Protein 4HQA (pdb70)

CATH classification: 3.30.450.20

B-factor: mean 39.62, std 15.51, range [16.95, 97.29]

InterPro domains:
  IPR000014 PAS domain [PF13426] (37-129)
  IPR000014 PAS domain [PS50112] (41-70)
  IPR000014 PAS domain [TIGR00229] (38-128)
  IPR000014 PAS domain [cd00130] (41-132)
  IPR000595 Cyclic nucleotide-binding domain [PF00027] (762-843)
  IPR000595 Cyclic nucleotide-binding domain [PS50042] (742-842)
  IPR000595 Cyclic nucleotide-binding domain [SM00100] (742-860)
  IPR000595 Cyclic nucleotide-binding domain [cd00038] (742-853)
  IPR000700 PAS-associated, C-terminal [PS50113] (92-144)
  IPR001610 PAC motif [SM00086] (93-135)
  IPR003938 Potassium channel, voltage-dependent, EAG/ELK/ERG-like [PR01463] (402-411)
  IPR003938 Potassium channel, voltage-dependent, EAG/ELK/ERG-like [PR01463] (420-427)
  IPR003938 Potassium channel, voltage-dependent, EAG/ELK/ERG-like [PR01463] (456-466)
  IPR003938 Potassium channel, voltage-dependent, EAG/ELK/ERG-like [PR01463] (467-476)
  IPR003938 Potassium channel, voltage-dependent, EAG/ELK/ERG-like [PR01463] (559-569)
  IPR003938 Potassium channel, voltage-dependent, EAG/ELK/ERG-like [PR01463] (611-628)
  IPR003938 Potassium channel, voltage-dependent, EAG/ELK/ERG-like [PR01463] (637-648)
  IPR003938 Potassium channel, voltage-dependent, EAG/ELK/ERG-like [PR01463] (655-664)
  IPR003938 Potassium channel, voltage-dependent, EAG/ELK/ERG-like [PR01463] (705-712)
  IPR003938 Potassium channel, voltage-dependent, EAG/ELK/ERG-like [PR01463] (822-830)

Secondary structure (DSSP, 8-state):
---EEEEETTSTT-BEEEE-HHHHHHHT--HHHHTTSBTT-GGG--TT--HHHHHHHHHHHHTT--EEEEEEEE-TTS-EEEEEEEEEEEE-SSS-EEEEEEEEEEEEE-

Nearest PDB structures (foldseek):
  4hqa-assembly1_A  TM=1.009E+00  e=2.531E-21  Homo sapiens
  1byw-assembly1_A  TM=1.006E+00  e=2.913E-19  Homo sapiens
  4hp9-a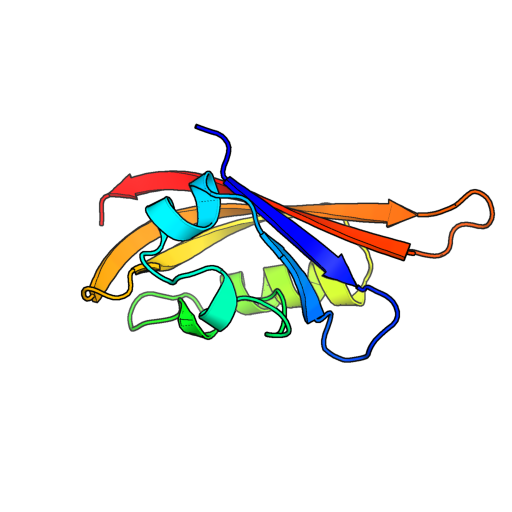ssembly1_A  TM=9.925E-01  e=1.292E-18  Homo sapiens
  6y7q-assembly1_AAA-2  TM=9.935E-01  e=3.220E-16  Homo sapiens
  4hoi-assembly1_A  TM=9.772E-01  e=2.456E-12  Mus musculus

Sequence (110 aa):
SRKFIIANARVENCAVIYCNDGFCELCGYSRAEVMQRPCTCDFLHGPRTQRRAAAQIAQALLGAEERKVEIAFYRKDGSCFLCLVDVVPVKNEDGAVIMFILNFEVVMEK

Radius of gyration: 13.1 Å; Cα contacts (8 Å, |Δi|>4): 243; chains: 1; bounding box: 34×25×34 Å

Foldseek 3Di:
DWWKFKFFLPDDLRFTQGTDPVNCVVQVHDPVVRGGHRPLPCVFDDDQWDPVQSVVVVVCSVVVHFDWGWTWTHHPVGWIFTKIKTWHFDADPVGHTGMIMIIIDTPDTD

Organism: Homo sapiens (NCBI:txid9606)

Structure (mmCIF, N/CA/C/O backbone):
data_4HQA
#
_entry.id   4HQA
#
_cell.length_a   56.750
_cell.length_b   56.750
_cell.length_c   134.850
_cell.angle_alpha   90.000
_cell.angle_beta   90.000
_cell.angle_gamma   120.000
#
_symmetry.space_group_name_H-M   'P 65 2 2'
#
loop_
_entity.id
_entity.type
_entity.pdbx_description
1 polymer 'Potassium voltage-gated channel subfamily H member 2'
2 water water
#
loop_
_atom_site.group_PDB
_atom_site.id
_atom_site.type_symbol
_atom_site.label_atom_id
_atom_site.label_alt_id
_atom_site.label_comp_id
_atom_site.label_asym_id
_atom_site.label_entity_id
_atom_site.label_seq_id
_atom_site.pdbx_PDB_ins_code
_atom_site.Cartn_x
_atom_site.Cartn_y
_atom_site.Cartn_z
_atom_site.occupancy
_atom_site.B_iso_or_equiv
_atom_site.auth_seq_id
_atom_site.auth_comp_id
_atom_site.auth_asym_id
_atom_site.auth_atom_id
_atom_site.pdbx_PDB_model_num
ATOM 1 N N . SER A 1 28 ? 8.895 27.184 20.580 1.00 64.18 26 SER A N 1
ATOM 2 C CA . SER A 1 28 ? 10.104 26.406 20.819 1.00 67.23 26 SER A CA 1
ATOM 3 C C . SER A 1 28 ? 10.333 25.399 19.700 1.00 56.14 26 SER A C 1
ATOM 4 O O . SER A 1 28 ? 9.478 24.552 19.437 1.00 56.34 26 SER A O 1
ATOM 7 N N . ARG A 1 29 ? 11.482 25.483 19.037 1.00 48.97 27 ARG A N 1
ATOM 8 C CA . ARG A 1 29 ? 11.788 24.540 17.967 1.00 44.71 27 ARG A CA 1
ATOM 9 C C . ARG A 1 29 ? 12.012 23.156 18.545 1.00 35.61 27 ARG A C 1
ATOM 10 O O . ARG A 1 29 ? 12.561 23.007 19.635 1.00 32.91 27 ARG A O 1
ATOM 18 N N . LYS A 1 30 ? 11.567 22.145 17.813 1.00 25.66 28 LYS A N 1
ATOM 19 C CA . LYS A 1 30 ? 11.741 20.766 18.226 1.00 21.81 28 LYS A CA 1
ATOM 20 C C . LYS A 1 30 ? 12.315 20.023 17.035 1.00 21.28 28 LYS A C 1
ATOM 21 O O . LYS A 1 30 ? 11.676 19.944 15.988 1.00 23.69 28 LYS A O 1
ATOM 27 N N . PHE A 1 31 ? 13.523 19.492 17.178 1.00 19.90 29 PHE A N 1
ATOM 28 C CA . PHE A 1 31 ? 14.142 18.791 16.065 1.00 16.95 29 PHE A CA 1
ATOM 29 C C . PHE A 1 31 ? 15.171 17.765 16.504 1.00 20.09 29 PHE A C 1
ATOM 30 O O . PHE A 1 31 ? 15.711 17.828 17.608 1.00 24.13 29 PHE A O 1
ATOM 38 N N . ILE A 1 32 ? 15.423 16.809 15.620 1.00 19.37 30 ILE A N 1
ATOM 39 C CA . ILE A 1 32 ? 16.472 15.826 15.831 1.00 18.68 30 ILE A CA 1
ATOM 40 C C . ILE A 1 32 ? 17.326 15.751 14.581 1.00 21.29 30 ILE A C 1
ATOM 41 O O . ILE A 1 32 ? 16.906 16.183 13.506 1.00 21.41 30 ILE A O 1
ATOM 46 N N . ILE A 1 33 ? 18.532 15.217 14.729 1.00 22.06 31 ILE A N 1
ATOM 47 C CA . ILE A 1 33 ? 19.413 14.996 13.596 1.00 19.10 31 ILE A CA 1
ATOM 48 C C . ILE A 1 33 ? 19.721 13.509 13.519 1.00 22.94 31 ILE A C 1
ATOM 49 O O . ILE A 1 33 ? 20.050 12.883 14.528 1.00 27.35 31 ILE A O 1
ATOM 54 N N . ALA A 1 34 ? 19.605 12.948 12.323 1.00 19.97 32 ALA A N 1
ATOM 55 C CA . ALA A 1 34 ? 19.793 11.522 12.131 1.00 21.09 32 ALA A CA 1
ATOM 56 C C . ALA A 1 34 ? 21.000 11.244 11.246 1.00 23.69 32 ALA A C 1
ATOM 57 O O . ALA A 1 34 ? 21.307 12.010 10.332 1.00 23.89 32 ALA A O 1
ATOM 59 N N . ASN A 1 35 ? 21.682 10.143 11.534 1.00 28.82 33 ASN A N 1
ATOM 60 C CA . ASN A 1 35 ? 22.783 9.668 10.714 1.00 32.67 33 ASN A CA 1
ATOM 61 C C . ASN A 1 35 ? 22.234 8.899 9.524 1.00 37.61 33 ASN A C 1
ATOM 62 O O . ASN A 1 35 ? 21.667 7.824 9.691 1.00 47.57 33 ASN A O 1
ATOM 67 N N . ALA A 1 36 ? 22.404 9.441 8.324 1.00 36.74 34 ALA A N 1
ATOM 68 C CA . ALA A 1 36 ? 21.819 8.829 7.138 1.00 37.89 34 ALA A CA 1
ATOM 69 C C . ALA A 1 36 ? 22.685 7.689 6.619 1.00 37.15 34 ALA A C 1
ATOM 70 O O . ALA A 1 36 ? 22.261 6.929 5.747 1.00 43.04 34 ALA A O 1
ATOM 72 N N . ARG A 1 37 ? 23.891 7.564 7.168 1.00 39.38 35 ARG A N 1
ATOM 73 C CA . ARG A 1 37 ? 24.864 6.604 6.664 1.00 49.96 35 ARG A CA 1
ATOM 74 C C . ARG A 1 37 ? 24.879 5.291 7.451 1.00 67.76 35 ARG A C 1
ATOM 75 O O . ARG A 1 37 ? 25.698 4.413 7.180 1.00 66.85 35 ARG A O 1
ATOM 83 N N . VAL A 1 38 ? 23.982 5.156 8.425 1.00 53.27 36 VAL A N 1
ATOM 84 C CA . VAL A 1 38 ? 23.758 3.862 9.069 1.00 51.20 36 VAL A CA 1
ATOM 85 C C . VAL A 1 38 ? 22.362 3.357 8.713 1.00 49.10 36 VAL A C 1
ATOM 86 O O . VAL A 1 38 ? 21.474 4.141 8.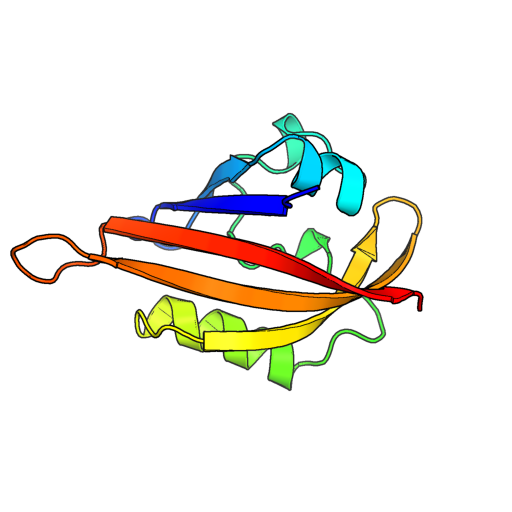380 1.00 47.85 36 VAL A O 1
ATOM 90 N N . GLU A 1 39 ? 22.176 2.044 8.790 1.00 51.84 37 GLU A N 1
ATOM 91 C CA . GLU A 1 39 ? 20.965 1.407 8.277 1.00 57.02 37 GLU A CA 1
ATOM 92 C C . GLU A 1 39 ? 19.679 1.958 8.905 1.00 59.67 37 GLU A C 1
ATOM 93 O O . GLU A 1 39 ? 18.696 2.205 8.205 1.00 59.91 37 GLU A O 1
ATOM 99 N N . ASN A 1 40 ? 19.686 2.154 10.220 1.00 53.19 38 ASN A N 1
ATOM 100 C CA . ASN A 1 40 ? 18.478 2.569 10.933 1.00 49.77 38 ASN A CA 1
ATOM 101 C C . ASN A 1 40 ? 18.330 4.080 11.126 1.00 43.65 38 ASN A C 1
ATOM 102 O O . ASN A 1 40 ? 17.501 4.526 11.918 1.00 47.88 38 ASN A O 1
ATOM 107 N N . CYS A 1 41 ? 19.123 4.865 10.404 1.00 35.50 39 CYS A N 1
ATOM 108 C CA . CYS A 1 41 ? 19.074 6.321 10.537 1.00 30.37 39 CYS A CA 1
ATOM 109 C C . CYS A 1 41 ? 18.975 6.730 12.006 1.00 33.14 39 CYS A C 1
ATOM 110 O O . CYS A 1 41 ? 17.992 7.335 12.434 1.00 29.97 39 CYS A O 1
ATOM 113 N N . ALA A 1 42 ? 20.004 6.387 12.772 1.00 30.97 40 ALA A N 1
ATOM 114 C CA . ALA A 1 42 ? 20.005 6.603 14.212 1.00 35.30 40 ALA A CA 1
ATOM 115 C C . ALA A 1 42 ? 20.061 8.084 14.574 1.00 37.07 40 ALA A C 1
ATOM 116 O O . ALA A 1 42 ? 20.740 8.872 13.917 1.00 31.34 40 ALA A O 1
ATOM 118 N N . VAL A 1 43 ? 19.343 8.448 15.630 1.00 32.48 41 VAL A N 1
ATOM 119 C CA . VAL A 1 43 ? 19.373 9.805 16.154 1.00 27.35 41 VAL A CA 1
ATOM 120 C C . VAL A 1 43 ? 20.743 10.080 16.769 1.00 24.43 41 VAL A C 1
ATOM 121 O O . VAL A 1 43 ? 21.198 9.340 17.640 1.00 28.67 41 VAL A O 1
ATOM 125 N N . ILE A 1 44 ? 21.405 11.135 16.302 1.00 25.13 42 ILE A N 1
ATOM 126 C CA . ILE A 1 44 ? 22.719 11.509 16.821 1.00 26.09 42 ILE A CA 1
ATOM 127 C C . ILE A 1 44 ? 22.654 12.840 17.557 1.00 26.59 42 ILE A C 1
ATOM 128 O O . ILE A 1 44 ? 23.617 13.253 18.204 1.00 30.94 42 ILE A O 1
ATOM 133 N N . TYR A 1 45 ? 21.515 13.513 17.445 1.00 22.87 43 TYR A N 1
ATOM 134 C CA . TYR A 1 45 ? 21.253 14.701 18.240 1.00 21.96 43 TYR A CA 1
ATOM 135 C C . TYR A 1 45 ? 19.758 14.928 18.376 1.00 25.47 43 TYR A C 1
ATOM 136 O O . TYR A 1 45 ? 18.995 14.690 17.440 1.00 21.02 43 TYR A O 1
ATOM 145 N N . CYS A 1 46 ? 19.344 15.387 19.551 1.00 23.19 44 CYS A N 1
ATOM 146 C CA . CYS A 1 46 ? 17.981 15.852 19.760 1.00 26.56 44 CYS A CA 1
ATOM 147 C C . CYS A 1 46 ? 18.029 17.052 20.696 1.00 24.36 44 CYS A C 1
ATOM 148 O O . CYS A 1 46 ? 18.764 17.049 21.680 1.00 27.07 44 CYS A O 1
ATOM 151 N N . ASN A 1 47 ? 17.266 18.091 20.374 1.00 19.17 45 ASN A N 1
ATOM 152 C CA . ASN A 1 47 ? 17.321 19.317 21.157 1.00 22.29 45 ASN A CA 1
ATOM 153 C C . ASN A 1 47 ? 16.352 19.250 22.339 1.00 26.25 45 ASN A C 1
ATOM 154 O O . ASN A 1 47 ? 15.522 18.344 22.422 1.00 20.40 45 ASN A O 1
ATOM 159 N N . ASP A 1 48 ? 16.475 20.193 23.264 1.00 26.75 46 ASP A N 1
ATOM 160 C CA . ASP A 1 48 ? 15.639 20.181 24.461 1.00 31.34 46 ASP A CA 1
ATOM 161 C C . ASP A 1 48 ? 14.158 20.262 24.102 1.00 33.41 46 ASP A C 1
ATOM 162 O O . ASP A 1 48 ? 13.329 19.604 24.725 1.00 26.81 46 ASP A O 1
ATOM 167 N N . GLY A 1 49 ? 13.830 21.067 23.098 1.00 25.30 47 GLY A N 1
ATOM 168 C CA . GLY A 1 49 ? 12.450 21.236 22.683 1.00 25.31 47 GLY A CA 1
ATOM 169 C C . GLY A 1 49 ? 11.775 19.926 22.309 1.00 21.49 47 GLY A C 1
ATOM 170 O O . GLY A 1 49 ? 10.634 19.679 22.700 1.00 27.99 47 GLY A O 1
ATOM 171 N N . PHE A 1 50 ? 12.477 19.084 21.555 1.00 20.92 48 PHE A N 1
ATOM 172 C CA . PHE A 1 50 ? 11.940 17.784 21.164 1.00 18.92 48 PHE A CA 1
ATOM 173 C C . PHE A 1 50 ? 11.666 16.910 22.379 1.00 23.08 48 PHE A C 1
ATOM 174 O O . PHE A 1 50 ? 10.595 16.318 22.499 1.00 27.08 48 PHE A O 1
ATOM 182 N N . CYS A 1 51 ? 12.641 16.832 23.279 1.00 27.24 49 CYS A N 1
ATOM 183 C CA . CYS A 1 51 ? 12.515 15.996 24.468 1.00 22.26 49 CYS A CA 1
ATOM 184 C C . CYS A 1 51 ? 11.348 16.454 25.335 1.00 24.51 49 CYS A C 1
ATOM 185 O O . CYS A 1 51 ? 10.590 15.638 25.856 1.00 30.78 49 CYS A O 1
ATOM 188 N N . GLU A 1 52 ? 11.202 17.767 25.472 1.00 27.35 50 GLU A N 1
ATOM 189 C CA . GLU A 1 52 ? 10.125 18.340 26.270 1.00 28.02 50 GLU A CA 1
ATOM 190 C C . GLU A 1 52 ? 8.773 18.103 25.596 1.00 39.17 50 GLU A C 1
ATOM 191 O O . GLU A 1 52 ? 7.783 17.802 26.261 1.00 34.30 50 GLU A O 1
ATOM 197 N N . LEU A 1 53 ? 8.739 18.229 24.274 1.00 28.18 51 LEU A N 1
ATOM 198 C CA . LEU A 1 53 ? 7.540 17.912 23.502 1.00 33.49 51 LEU A CA 1
ATOM 199 C C . LEU A 1 53 ? 7.015 16.499 23.781 1.00 28.78 51 LEU A C 1
ATOM 200 O O . LEU A 1 53 ? 5.844 16.320 24.127 1.00 32.64 51 LEU A O 1
ATOM 205 N N . CYS A 1 54 ? 7.876 15.496 23.627 1.00 31.58 52 CYS A N 1
ATOM 206 C CA . CYS A 1 54 ? 7.440 14.100 23.685 1.00 30.89 52 CYS A CA 1
ATOM 207 C C . CYS A 1 54 ? 7.575 13.465 25.069 1.00 34.08 52 CYS A C 1
ATOM 208 O O . CYS A 1 54 ? 7.027 12.390 25.310 1.00 33.27 52 CYS A O 1
ATOM 211 N N . GLY A 1 55 ? 8.301 14.119 25.972 1.00 26.33 53 GLY A N 1
ATOM 212 C CA . GLY A 1 55 ? 8.434 13.624 27.333 1.00 34.37 53 GLY A CA 1
ATOM 213 C C . GLY A 1 55 ? 9.467 12.526 27.506 1.00 31.62 53 GLY A C 1
ATOM 214 O O . GLY A 1 55 ? 9.528 11.898 28.559 1.00 34.27 53 GLY A O 1
ATOM 215 N N . TYR A 1 56 ? 10.275 12.287 26.479 1.00 30.59 54 TYR A N 1
ATOM 216 C CA . TYR A 1 56 ? 11.403 11.368 26.602 1.00 32.49 54 TYR A CA 1
ATOM 217 C C . TYR A 1 56 ? 12.687 12.169 26.755 1.00 30.69 54 TYR A C 1
ATOM 218 O O . TYR A 1 56 ? 12.851 13.218 26.136 1.00 29.14 54 TYR A O 1
ATOM 227 N N . SER A 1 57 ? 13.593 11.676 27.592 1.00 29.93 55 SER A N 1
ATOM 228 C CA . SER A 1 57 ? 14.852 12.367 27.837 1.00 28.78 55 SER A CA 1
ATOM 229 C C . SER A 1 57 ? 15.827 12.098 26.695 1.00 26.99 55 SER A C 1
ATOM 230 O O . SER A 1 57 ? 15.667 11.141 25.938 1.00 23.70 55 SER A O 1
ATOM 233 N N . ARG A 1 58 ? 16.835 12.951 26.577 1.00 28.06 56 ARG A N 1
ATOM 234 C CA . ARG A 1 58 ? 17.837 12.812 25.530 1.00 26.74 56 ARG A CA 1
ATOM 235 C C . ARG A 1 58 ? 18.505 11.437 25.581 1.00 32.96 56 ARG A C 1
ATOM 236 O O . ARG A 1 58 ? 18.785 10.837 24.547 1.00 29.30 56 ARG A O 1
ATOM 244 N N . ALA A 1 59 ? 18.741 10.939 26.791 1.00 33.60 57 ALA A N 1
ATOM 245 C CA . ALA A 1 59 ? 19.383 9.638 26.975 1.00 33.87 57 ALA A CA 1
ATOM 246 C C . ALA A 1 59 ? 18.561 8.503 26.360 1.00 34.43 57 ALA A C 1
ATOM 247 O O . ALA A 1 59 ? 19.119 7.510 25.890 1.00 34.74 57 ALA A O 1
ATOM 249 N N . GLU A 1 60 ? 17.239 8.649 26.373 1.00 33.20 58 GLU A N 1
ATOM 250 C CA . GLU A 1 60 ? 16.347 7.647 25.804 1.00 38.33 58 GLU A CA 1
ATOM 251 C C . GLU A 1 60 ? 16.283 7.744 24.288 1.00 41.47 58 GLU A C 1
ATOM 252 O O . GLU A 1 60 ? 16.212 6.730 23.593 1.00 32.41 58 GLU A O 1
ATOM 258 N N . VAL A 1 61 ? 16.288 8.973 23.784 1.00 25.84 59 VAL A N 1
ATOM 259 C CA . VAL A 1 61 ? 16.082 9.221 22.366 1.00 27.28 59 VAL A CA 1
ATOM 260 C C . VAL A 1 61 ? 17.332 8.922 21.547 1.00 29.94 59 VAL A C 1
ATOM 261 O O . VAL A 1 61 ? 17.234 8.405 20.438 1.00 29.27 59 VAL A O 1
ATOM 265 N N . MET A 1 62 ? 18.503 9.252 22.084 1.00 28.35 60 MET A N 1
ATOM 266 C CA . MET A 1 62 ? 19.746 9.071 21.337 1.00 28.85 60 MET A CA 1
ATOM 267 C C . MET A 1 62 ? 19.896 7.639 20.821 1.00 36.01 60 MET A C 1
ATOM 268 O O . MET A 1 62 ? 19.582 6.674 21.520 1.00 31.96 60 MET A O 1
ATOM 273 N N . GLN A 1 63 ? 20.365 7.527 19.581 1.00 34.57 61 GLN A N 1
ATOM 274 C CA . GLN A 1 63 ? 20.657 6.243 18.940 1.00 39.27 61 GLN A CA 1
ATOM 275 C C . GLN A 1 63 ? 19.434 5.405 18.544 1.00 33.64 61 GLN A C 1
ATOM 276 O O . GLN A 1 63 ? 19.593 4.303 18.023 1.00 34.82 61 GLN A O 1
ATOM 282 N N . ARG A 1 64 ? 18.226 5.912 18.778 1.00 31.83 62 ARG A N 1
ATOM 283 C CA . ARG A 1 64 ? 17.025 5.220 18.304 1.00 29.76 62 ARG A CA 1
ATOM 284 C C . ARG A 1 64 ? 16.826 5.548 16.829 1.00 27.70 62 ARG A C 1
ATOM 285 O O . ARG A 1 64 ? 17.270 6.596 16.368 1.00 27.06 62 ARG A O 1
ATOM 293 N N . PRO A 1 65 ? 16.159 4.656 16.079 1.00 29.91 63 PRO A N 1
ATOM 294 C CA . PRO A 1 65 ? 15.844 5.002 14.688 1.00 29.08 63 PRO A CA 1
ATOM 295 C C . PRO A 1 65 ? 15.037 6.298 14.639 1.00 28.02 63 PRO A C 1
ATOM 296 O O . PRO A 1 65 ? 14.116 6.466 15.436 1.00 27.96 63 PRO A O 1
ATOM 300 N N . CYS A 1 66 ? 15.371 7.199 13.721 1.00 23.19 64 CYS A N 1
ATOM 301 C CA . CYS A 1 66 ? 14.784 8.539 13.731 1.00 23.00 64 CYS A CA 1
ATOM 302 C C . CYS A 1 66 ? 13.312 8.569 13.311 1.00 24.05 64 CYS A C 1
ATOM 303 O O . CYS A 1 66 ? 12.697 9.635 13.294 1.00 27.13 64 CYS A O 1
ATOM 306 N N . THR A 1 67 ? 12.752 7.417 12.959 1.00 23.82 65 THR A N 1
ATOM 307 C CA . THR A 1 67 ? 11.312 7.329 12.740 1.00 30.02 65 THR A CA 1
ATOM 308 C C . THR A 1 67 ? 10.567 7.528 14.059 1.00 29.86 65 THR A C 1
ATOM 309 O O . THR A 1 67 ? 9.367 7.807 14.071 1.00 28.03 65 THR A O 1
ATOM 313 N N . CYS A 1 68 ? 11.282 7.362 15.169 1.00 28.25 66 CYS A N 1
ATOM 314 C CA . CYS A 1 68 ? 10.724 7.618 16.491 1.00 24.59 66 CYS A CA 1
ATOM 315 C C . CYS A 1 68 ? 9.478 6.765 16.733 1.00 29.37 66 CYS A C 1
ATOM 316 O O . CYS A 1 68 ? 8.447 7.263 17.181 1.00 28.80 66 CYS A O 1
ATOM 319 N N . ASP A 1 69 ? 9.589 5.473 16.437 1.00 32.38 67 ASP A N 1
ATOM 320 C CA . ASP A 1 69 ? 8.481 4.534 16.614 1.00 38.46 67 ASP A CA 1
ATOM 321 C C . ASP A 1 69 ? 7.979 4.499 18.055 1.00 36.73 67 ASP A C 1
ATOM 322 O O . ASP A 1 69 ? 6.824 4.153 18.309 1.00 34.16 67 ASP A O 1
ATOM 327 N N . PHE A 1 70 ? 8.843 4.849 19.001 1.00 30.02 68 PHE A N 1
ATOM 328 C CA . PHE A 1 70 ? 8.447 4.892 20.404 1.00 39.83 68 PHE A CA 1
ATOM 329 C C . PHE A 1 70 ? 7.359 5.935 20.657 1.00 33.17 68 PHE A C 1
ATOM 330 O O . PHE A 1 70 ? 6.791 5.986 21.745 1.00 35.52 68 PHE A O 1
ATOM 338 N N . LEU A 1 71 ? 7.069 6.758 19.650 1.00 30.12 69 LEU A N 1
ATOM 339 C CA . LEU A 1 71 ? 5.998 7.747 19.752 1.00 31.93 69 LEU A CA 1
ATOM 340 C C . LEU A 1 71 ? 4.685 7.231 19.160 1.00 32.42 69 LEU A C 1
ATOM 341 O O . LEU A 1 71 ? 3.655 7.901 19.235 1.00 33.60 69 LEU A O 1
ATOM 346 N N . HIS A 1 72 ? 4.719 6.041 18.570 1.00 32.85 70 HIS A N 1
ATOM 347 C CA . HIS A 1 72 ? 3.542 5.497 17.905 1.00 30.78 70 HIS A CA 1
ATOM 348 C C . HIS A 1 72 ? 2.524 4.976 18.910 1.00 34.02 70 HIS A C 1
ATOM 349 O O . HIS A 1 72 ? 2.881 4.510 19.991 1.00 35.53 70 HIS A O 1
ATOM 356 N N . GLY A 1 73 ? 1.252 5.059 18.542 1.00 40.53 71 GLY A N 1
ATOM 357 C CA . GLY A 1 73 ? 0.180 4.556 19.379 1.00 40.74 71 GLY A CA 1
ATOM 358 C C . GLY A 1 73 ? -1.042 4.240 18.541 1.00 41.57 71 GLY A C 1
ATOM 359 O O . GLY A 1 73 ? -0.951 4.168 17.318 1.00 40.70 71 GLY A O 1
ATOM 360 N N . PRO A 1 74 ? -2.196 4.057 19.197 1.00 43.13 72 PRO A N 1
ATOM 361 C CA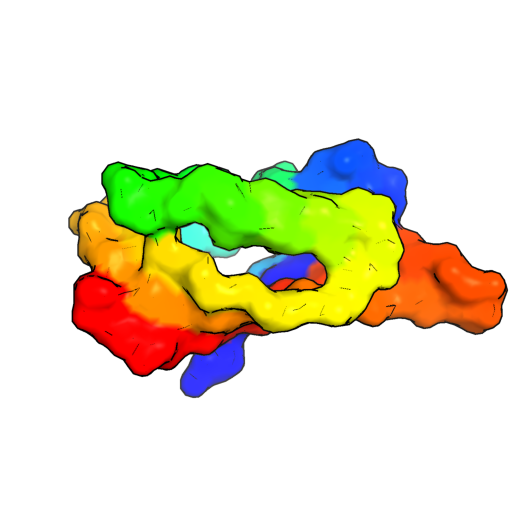 . PRO A 1 74 ? -3.427 3.609 18.532 1.00 45.77 72 PRO A CA 1
ATOM 362 C C . PRO A 1 74 ? -3.811 4.406 17.283 1.00 44.50 72 PRO A C 1
ATOM 363 O O . PRO A 1 74 ? -4.164 3.786 16.281 1.00 45.01 72 PRO A O 1
ATOM 367 N N . ARG A 1 75 ? -3.743 5.735 17.327 1.00 44.12 73 ARG A N 1
ATOM 368 C CA . ARG A 1 75 ? -4.204 6.548 16.197 1.00 45.06 73 ARG A CA 1
ATOM 369 C C . ARG A 1 75 ? -3.138 6.748 15.119 1.00 46.12 73 ARG A C 1
ATOM 370 O O . ARG A 1 75 ? -3.407 7.362 14.086 1.00 48.53 73 ARG A O 1
ATOM 378 N N . THR A 1 76 ? -1.937 6.229 15.349 1.00 45.22 74 THR A N 1
ATOM 379 C CA . THR A 1 76 ? -0.840 6.422 14.404 1.00 40.94 74 THR A CA 1
ATOM 380 C C . THR A 1 76 ? -1.122 5.706 13.085 1.00 42.12 74 THR A C 1
ATOM 381 O O . THR A 1 76 ? -1.179 4.478 13.036 1.00 40.61 74 THR A O 1
ATOM 385 N N . GLN A 1 77 ? -1.290 6.489 12.022 1.00 54.18 75 GLN A N 1
ATOM 386 C CA . GLN A 1 77 ? -1.675 5.958 10.716 1.00 58.17 75 GLN A CA 1
ATOM 387 C C . GLN A 1 77 ? -0.519 5.194 10.071 1.00 52.76 75 GLN A C 1
ATOM 388 O O . GLN A 1 77 ? 0.588 5.722 9.942 1.00 42.19 75 GLN A O 1
ATOM 394 N N . ARG A 1 78 ? -0.781 3.960 9.652 1.00 48.39 76 ARG A N 1
ATOM 395 C CA . ARG A 1 78 ? 0.216 3.167 8.936 1.00 49.08 76 ARG A CA 1
ATOM 396 C C . ARG A 1 78 ? 0.741 3.927 7.721 1.00 51.09 76 ARG A C 1
ATOM 397 O O . ARG A 1 78 ? 1.933 3.885 7.419 1.00 44.73 76 ARG A O 1
ATOM 405 N N . ARG A 1 79 ? -0.159 4.624 7.032 1.00 45.30 77 ARG A N 1
ATOM 406 C CA . ARG A 1 79 ? 0.194 5.354 5.818 1.00 45.09 77 ARG A CA 1
ATOM 407 C C . ARG A 1 79 ? 1.149 6.515 6.104 1.00 40.85 77 ARG A C 1
ATOM 408 O O . ARG A 1 79 ? 2.080 6.763 5.336 1.00 41.49 77 ARG A O 1
ATOM 416 N N . ALA A 1 80 ? 0.915 7.229 7.202 1.00 39.56 78 ALA A N 1
ATOM 417 C CA . ALA A 1 80 ? 1.789 8.332 7.593 1.00 36.91 78 ALA A CA 1
ATOM 418 C C . ALA A 1 80 ? 3.171 7.818 7.992 1.00 38.59 78 ALA A C 1
ATOM 419 O O . ALA A 1 80 ? 4.191 8.348 7.550 1.00 37.30 78 ALA A O 1
ATOM 421 N N . ALA A 1 81 ? 3.202 6.791 8.835 1.00 35.81 79 ALA A N 1
ATOM 422 C CA . ALA A 1 81 ? 4.461 6.170 9.230 1.00 40.62 79 ALA A CA 1
ATOM 423 C C . ALA A 1 81 ? 5.227 5.696 8.001 1.00 40.68 79 ALA A C 1
ATOM 424 O O . ALA A 1 81 ? 6.439 5.894 7.903 1.00 33.00 79 ALA A O 1
ATOM 426 N N . ALA A 1 82 ? 4.519 5.069 7.067 1.00 37.41 80 ALA A N 1
ATOM 427 C CA . ALA A 1 82 ? 5.145 4.558 5.853 1.00 38.07 80 ALA A CA 1
ATOM 428 C C . ALA A 1 82 ? 5.723 5.706 5.032 1.00 38.25 80 ALA A C 1
ATOM 429 O O . ALA A 1 82 ? 6.799 5.583 4.452 1.00 39.32 80 ALA A O 1
ATOM 431 N N . GLN A 1 83 ? 5.004 6.824 4.998 1.00 42.46 81 GLN A N 1
ATOM 432 C CA . GLN A 1 83 ? 5.414 7.971 4.197 1.00 37.48 81 GLN A CA 1
ATOM 433 C C . GLN A 1 83 ? 6.674 8.623 4.760 1.00 39.04 81 GLN A C 1
ATOM 434 O O . GLN A 1 83 ? 7.535 9.077 4.005 1.00 30.37 81 GLN A O 1
ATOM 440 N N . ILE A 1 84 ? 6.784 8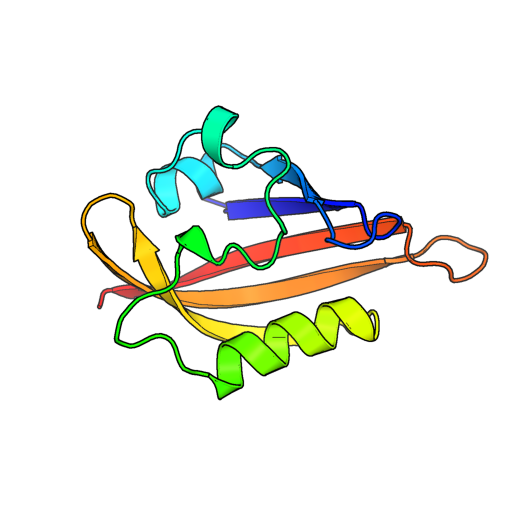.672 6.085 1.00 31.33 82 ILE A N 1
ATOM 441 C CA . ILE A 1 84 ? 7.986 9.198 6.720 1.00 34.25 82 ILE A CA 1
ATOM 442 C C . ILE A 1 84 ? 9.165 8.281 6.431 1.00 27.96 82 ILE A C 1
ATOM 443 O O . ILE A 1 84 ? 10.251 8.743 6.077 1.00 30.70 82 ILE A O 1
ATOM 448 N N . ALA A 1 85 ? 8.939 6.980 6.581 1.00 26.42 83 ALA A N 1
ATOM 449 C CA . ALA A 1 85 ? 9.970 5.985 6.319 1.00 29.06 83 ALA A CA 1
ATOM 450 C C . ALA A 1 85 ? 10.451 6.077 4.875 1.00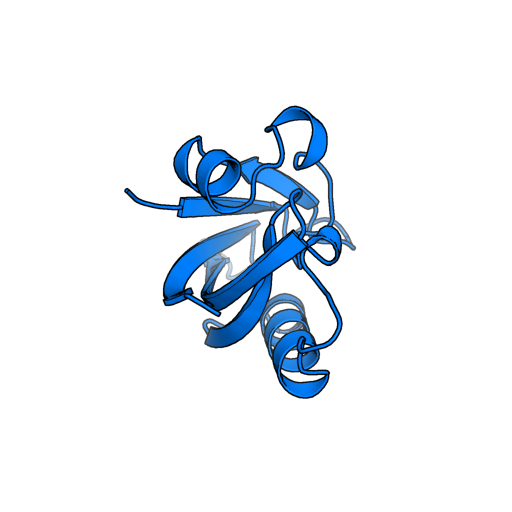 35.50 83 ALA A C 1
ATOM 451 O O . ALA A 1 85 ? 11.646 5.970 4.603 1.00 34.30 83 ALA A O 1
ATOM 453 N N . GLN A 1 86 ? 9.511 6.275 3.955 1.00 34.65 84 GLN A N 1
ATOM 454 C CA . GLN A 1 86 ? 9.832 6.396 2.538 1.00 38.77 84 GLN A CA 1
ATOM 455 C C . GLN A 1 86 ? 10.758 7.581 2.287 1.00 38.60 84 GLN A C 1
ATOM 456 O O . GLN A 1 86 ? 11.717 7.480 1.521 1.00 41.42 84 GLN A O 1
ATOM 462 N N . ALA A 1 87 ? 10.451 8.707 2.921 1.00 39.64 85 ALA A N 1
ATOM 463 C CA . ALA A 1 87 ? 11.221 9.931 2.738 1.00 41.29 85 ALA A CA 1
ATOM 464 C C . ALA A 1 87 ? 12.673 9.719 3.145 1.00 32.51 85 ALA A C 1
ATOM 465 O O . ALA A 1 87 ? 13.588 10.277 2.540 1.00 34.83 85 ALA A O 1
ATOM 467 N N . LEU A 1 88 ? 12.877 8.911 4.178 1.00 30.92 86 LEU A N 1
ATOM 468 C CA . LEU A 1 88 ? 14.220 8.608 4.653 1.00 27.17 86 LEU A CA 1
ATOM 469 C C . LEU A 1 88 ? 14.949 7.669 3.697 1.00 35.71 86 LEU A C 1
ATOM 470 O O . LEU A 1 88 ? 16.140 7.834 3.427 1.00 38.03 86 LEU A O 1
ATOM 475 N N . LEU A 1 89 ? 14.227 6.678 3.190 1.00 36.01 87 LEU A N 1
ATOM 476 C CA . LEU A 1 89 ? 14.813 5.701 2.280 1.00 40.00 87 LEU A CA 1
ATOM 477 C C . LEU A 1 89 ? 15.255 6.380 0.991 1.00 50.14 87 LEU A C 1
ATOM 478 O O . LEU A 1 89 ? 16.361 6.157 0.499 1.00 56.31 87 LEU A O 1
ATOM 483 N N . GLY A 1 90 ? 14.387 7.233 0.461 1.00 48.86 88 GLY A N 1
ATOM 484 C CA . GLY A 1 90 ? 14.629 7.866 -0.820 1.00 45.85 88 GLY A CA 1
ATOM 485 C C . GLY A 1 90 ? 15.285 9.224 -0.695 1.00 49.14 88 GLY A C 1
ATOM 486 O O . GLY A 1 90 ? 15.394 9.957 -1.678 1.00 57.10 88 GLY A O 1
ATOM 487 N N . ALA A 1 91 ? 15.730 9.559 0.513 1.00 47.20 89 ALA A N 1
ATOM 488 C CA . ALA A 1 91 ? 16.349 10.854 0.766 1.00 47.54 89 ALA A CA 1
ATOM 489 C C . ALA A 1 91 ? 15.517 11.956 0.127 1.00 47.46 89 ALA A C 1
ATOM 490 O O . ALA A 1 91 ? 16.026 12.772 -0.643 1.00 47.59 89 ALA A O 1
ATOM 492 N N . GLU A 1 92 ? 14.233 11.970 0.455 1.00 43.26 90 GLU A N 1
ATOM 493 C CA . GLU 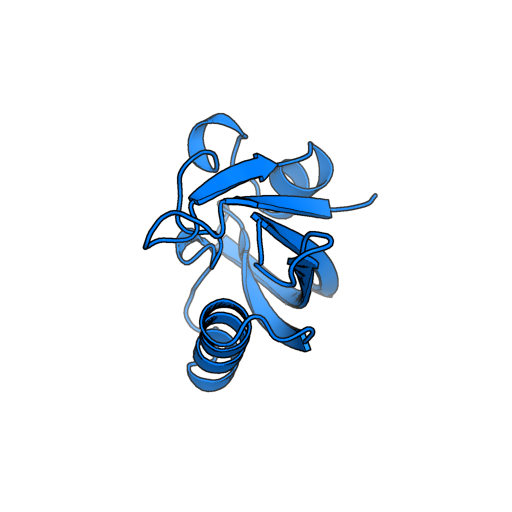A 1 92 ? 13.307 12.931 -0.117 1.00 44.34 90 GLU A CA 1
ATOM 494 C C . GLU A 1 92 ? 12.857 13.913 0.951 1.00 47.36 90 GLU A C 1
ATOM 495 O O . GLU A 1 92 ? 12.560 13.524 2.080 1.00 41.93 90 GLU A O 1
ATOM 501 N N . GLU A 1 93 ? 12.819 15.191 0.596 1.00 40.17 91 GLU A N 1
ATOM 502 C CA . GLU A 1 93 ? 12.299 16.205 1.495 1.00 37.77 91 GLU A CA 1
ATOM 503 C C . GLU A 1 93 ? 10.781 16.094 1.514 1.00 44.91 91 GLU A C 1
ATOM 504 O O . GLU A 1 93 ? 10.140 16.065 0.464 1.00 38.94 91 GLU A O 1
ATOM 510 N N . ARG A 1 94 ? 10.202 16.022 2.707 1.00 34.58 92 ARG A N 1
ATOM 511 C CA . ARG A 1 94 ? 8.786 15.706 2.821 1.00 38.87 92 ARG A CA 1
ATOM 512 C C . ARG A 1 94 ? 8.207 16.072 4.176 1.00 30.24 92 ARG A C 1
ATOM 513 O O . ARG A 1 94 ? 8.839 15.856 5.210 1.00 28.33 92 ARG A O 1
ATOM 521 N N . LYS A 1 95 ? 6.998 16.621 4.159 1.00 33.22 93 LYS A N 1
ATOM 522 C CA . LYS A 1 95 ? 6.258 16.867 5.388 1.00 32.10 93 LYS A CA 1
ATOM 523 C C . LYS A 1 95 ? 5.133 15.854 5.520 1.00 34.39 93 LYS A C 1
ATOM 524 O O . LYS A 1 95 ? 4.343 15.664 4.592 1.00 33.32 93 LYS A O 1
ATOM 530 N N . VAL A 1 96 ? 5.066 15.206 6.678 1.00 26.97 94 VAL A N 1
ATOM 531 C CA . VAL A 1 96 ? 4.050 14.202 6.944 1.00 25.83 94 VAL A CA 1
ATOM 532 C C . VAL A 1 96 ? 3.413 14.480 8.295 1.00 33.76 94 VAL A C 1
ATOM 533 O O . VAL A 1 96 ? 4.098 14.647 9.303 1.00 30.76 94 VAL A O 1
ATOM 537 N N . GLU A 1 97 ? 2.090 14.525 8.308 1.00 30.34 95 GLU A N 1
ATOM 538 C CA . GLU A 1 97 ? 1.354 14.799 9.532 1.00 34.18 95 GLU A CA 1
ATOM 539 C C . GLU A 1 97 ? 0.855 13.486 10.113 1.00 35.85 95 GLU A C 1
ATOM 540 O O . GLU A 1 97 ? 0.188 12.710 9.431 1.00 33.88 95 GLU A O 1
ATOM 546 N N . ILE A 1 98 ? 1.185 13.245 11.378 1.00 32.93 96 ILE A N 1
ATOM 547 C CA . ILE A 1 98 ? 0.996 11.935 11.982 1.00 30.68 96 ILE A CA 1
ATOM 548 C C . ILE A 1 98 ? 0.668 12.073 13.463 1.00 32.74 96 ILE A C 1
ATOM 549 O O . ILE A 1 98 ? 1.129 13.001 14.125 1.00 32.34 96 ILE A O 1
ATOM 554 N N . ALA A 1 99 ? -0.137 11.153 13.981 1.00 32.21 97 ALA A N 1
ATOM 555 C CA . ALA A 1 99 ? -0.495 11.178 15.391 1.00 30.50 97 ALA A CA 1
ATOM 556 C C . ALA A 1 99 ? 0.572 10.473 16.223 1.00 38.46 97 ALA A C 1
ATOM 557 O O . ALA A 1 99 ? 0.928 9.325 15.958 1.00 34.06 97 ALA A O 1
ATOM 559 N N . PHE A 1 100 ? 1.084 11.179 17.225 1.00 33.32 98 PHE A N 1
ATOM 560 C CA . PHE A 1 100 ? 2.159 10.673 18.071 1.00 31.34 98 PHE A CA 1
ATOM 561 C C . PHE A 1 100 ? 1.700 10.661 19.521 1.00 36.34 98 PHE A C 1
ATOM 562 O O . PHE A 1 100 ? 0.691 11.278 19.860 1.00 35.33 98 PHE A O 1
ATOM 570 N N . TYR A 1 101 ? 2.453 9.973 20.375 1.00 29.45 99 TYR A N 1
ATOM 571 C CA . TYR A 1 101 ? 2.119 9.888 21.788 1.00 33.38 99 TYR A CA 1
ATOM 572 C C . TYR A 1 101 ? 3.301 10.230 22.693 1.00 37.94 99 TYR A C 1
ATOM 573 O O . TYR A 1 101 ? 4.401 9.705 22.525 1.00 33.37 99 TYR A O 1
ATOM 582 N N . ARG A 1 102 ? 3.063 11.120 23.652 1.00 32.92 100 ARG A N 1
ATOM 583 C CA . ARG A 1 102 ? 4.072 11.441 24.651 1.00 36.03 100 ARG A CA 1
ATOM 584 C C . ARG A 1 102 ? 4.222 10.275 25.616 1.00 39.14 100 ARG A C 1
ATOM 585 O O . ARG A 1 102 ? 3.392 9.368 25.649 1.00 40.03 100 ARG A O 1
ATOM 593 N N . LYS A 1 103 ? 5.286 10.312 26.407 1.00 36.75 101 LYS A N 1
ATOM 594 C CA . LYS A 1 103 ? 5.549 9.270 27.390 1.00 37.65 101 LYS A CA 1
ATOM 595 C C . LYS A 1 103 ? 4.354 9.060 28.319 1.00 43.33 101 LYS A C 1
ATOM 596 O O . LYS A 1 103 ? 4.080 7.937 28.743 1.00 47.16 101 LYS A O 1
ATOM 602 N N . ASP A 1 104 ? 3.642 10.141 28.626 1.00 40.66 102 ASP A N 1
ATOM 603 C CA . ASP A 1 104 ? 2.515 10.079 29.554 1.00 42.93 102 ASP A CA 1
ATOM 604 C C . ASP A 1 104 ? 1.219 9.611 28.891 1.00 44.36 102 ASP A C 1
ATOM 605 O O . ASP A 1 104 ? 0.167 9.575 29.532 1.00 46.70 102 ASP A O 1
ATOM 610 N N . GLY A 1 105 ? 1.294 9.259 27.611 1.00 39.50 103 GLY A N 1
ATOM 611 C CA . GLY A 1 105 ? 0.155 8.692 26.912 1.00 46.02 103 GLY A CA 1
ATOM 612 C C . GLY A 1 105 ? -0.692 9.687 26.141 1.00 51.00 103 GLY A C 1
ATOM 613 O O . GLY A 1 105 ? -1.560 9.285 25.366 1.00 45.43 103 GLY A O 1
ATOM 614 N N . SER A 1 106 ? -0.456 10.980 26.342 1.00 47.49 104 SER A N 1
ATOM 615 C CA . SER A 1 106 ? -1.229 11.995 25.638 1.00 39.80 104 SER A CA 1
ATOM 616 C C . SER A 1 106 ? -0.911 11.950 24.147 1.00 39.06 104 SER A C 1
ATOM 617 O O . SER A 1 106 ? 0.237 11.754 23.749 1.00 42.73 104 SER A O 1
ATOM 620 N N . CYS A 1 107 ? -1.941 12.139 23.330 1.00 46.17 105 CYS A N 1
ATOM 621 C CA . CYS A 1 107 ? -1.803 12.088 21.884 1.00 43.35 105 CYS A CA 1
ATOM 622 C C . CYS A 1 107 ? -1.689 13.491 21.322 1.00 45.76 105 CYS A C 1
ATOM 623 O O . CYS A 1 107 ? -2.393 14.403 21.755 1.00 42.05 105 CYS A O 1
ATOM 626 N N . PHE A 1 108 ? -0.795 13.664 20.359 1.00 40.51 106 PHE A N 1
ATOM 627 C CA . PHE A 1 108 ? -0.707 14.926 19.645 1.00 40.19 106 PHE A CA 1
ATOM 628 C C . PHE A 1 108 ? -0.482 14.694 18.160 1.00 36.89 106 PHE A C 1
ATOM 629 O O . PHE A 1 108 ? 0.325 13.857 17.759 1.00 40.37 106 PHE A O 1
ATOM 637 N N . LEU A 1 109 ? -1.231 15.433 17.354 1.00 37.79 107 LEU A N 1
ATOM 638 C CA . LEU A 1 109 ? -1.088 15.393 15.912 1.00 38.56 107 LEU A CA 1
ATOM 639 C C . LEU A 1 109 ? 0.152 16.197 15.569 1.00 34.10 107 LEU A C 1
ATOM 640 O O . LEU A 1 109 ? 0.273 17.357 15.958 1.00 35.25 107 LEU A O 1
ATOM 645 N N . CYS A 1 110 ? 1.078 15.575 14.853 1.00 32.78 108 CYS A N 1
ATOM 646 C CA . CYS A 1 110 ? 2.391 16.167 14.646 1.00 33.32 108 CYS A CA 1
ATOM 647 C C . CYS A 1 110 ? 2.741 16.272 13.171 1.00 32.86 108 CYS A C 1
ATOM 648 O O . CYS A 1 110 ? 2.605 15.305 12.426 1.00 31.68 108 CYS A O 1
ATOM 651 N N . LEU A 1 111 ? 3.192 17.450 12.756 1.00 30.83 109 LE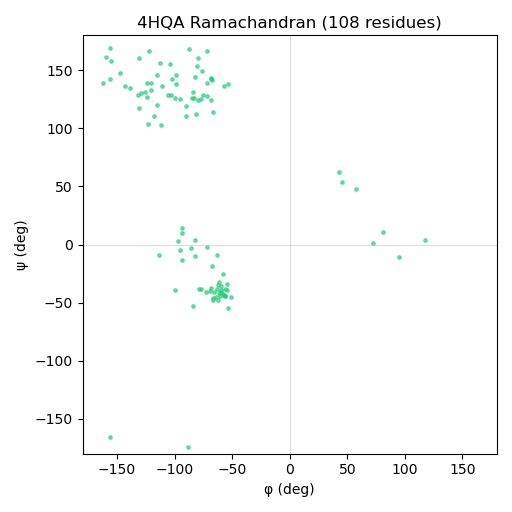U A N 1
ATOM 652 C CA . LEU A 1 111 ? 3.728 17.620 11.413 1.00 27.68 109 LEU A CA 1
ATOM 653 C C . LEU A 1 111 ? 5.222 17.343 11.448 1.00 23.86 109 LEU A C 1
ATOM 654 O O . LEU A 1 111 ? 5.995 18.104 12.033 1.00 31.28 109 LEU A O 1
ATOM 659 N N . VAL A 1 112 ? 5.615 16.235 10.830 1.00 25.36 110 VAL A N 1
ATOM 660 C CA . VAL A 1 112 ? 7.014 15.847 10.758 1.00 23.99 110 VAL A CA 1
ATOM 661 C C . VAL A 1 112 ? 7.608 16.327 9.449 1.00 28.49 110 VAL A C 1
ATOM 662 O O . VAL A 1 112 ? 7.102 16.024 8.369 1.00 26.92 110 VAL A O 1
ATOM 666 N N . ASP A 1 113 ? 8.694 17.075 9.560 1.00 24.29 111 ASP A N 1
ATOM 667 C CA . ASP A 1 113 ? 9.329 17.702 8.416 1.00 24.91 111 ASP A CA 1
ATOM 668 C C . ASP A 1 113 ? 10.687 17.036 8.197 1.00 23.12 111 ASP A C 1
ATOM 669 O O . ASP A 1 113 ? 11.638 17.300 8.934 1.00 23.84 111 ASP A O 1
ATOM 674 N N . VAL A 1 114 ? 10.770 16.158 7.198 1.00 22.44 112 VAL A N 1
ATOM 675 C CA . VAL A 1 114 ? 11.997 15.404 6.944 1.00 21.15 112 VAL A CA 1
ATOM 676 C C . VAL A 1 114 ? 12.885 16.166 5.972 1.00 28.72 112 VAL A C 1
ATOM 677 O O . VAL A 1 114 ? 12.499 16.430 4.831 1.00 25.86 112 VAL A O 1
ATOM 681 N N . VAL A 1 115 ? 14.083 16.507 6.427 1.00 23.98 113 VAL A N 1
ATOM 682 C CA . VAL A 1 115 ? 14.989 17.320 5.632 1.00 24.97 113 VAL A CA 1
ATOM 683 C C . VAL A 1 115 ? 16.323 16.616 5.430 1.00 24.10 113 VAL A C 1
ATOM 684 O O . VAL A 1 115 ? 17.152 16.573 6.339 1.00 25.15 113 VAL A O 1
ATOM 688 N N . PRO A 1 116 ? 16.535 16.056 4.230 1.00 25.91 114 PRO A N 1
ATOM 689 C CA . PRO A 1 116 ? 17.819 15.434 3.908 1.00 27.30 114 PRO A CA 1
ATOM 690 C C . PRO A 1 116 ? 18.889 16.497 3.715 1.00 29.22 114 PRO A C 1
ATOM 691 O O . PRO A 1 116 ? 18.620 17.540 3.119 1.00 26.91 114 PRO A O 1
ATOM 695 N N . VAL A 1 117 ? 20.085 16.237 4.226 1.00 26.05 115 VAL A N 1
ATOM 696 C CA . VAL A 1 117 ? 21.208 17.145 4.044 1.00 26.51 115 VAL A CA 1
ATOM 697 C C . VAL A 1 117 ? 22.297 16.411 3.273 1.00 30.06 115 VAL A C 1
ATOM 698 O O . VAL A 1 117 ? 22.915 15.481 3.790 1.00 32.58 115 VAL A O 1
ATOM 702 N N . LYS A 1 118 ? 22.516 16.826 2.029 1.00 37.15 116 LYS A N 1
ATOM 703 C CA . LYS A 1 118 ? 23.460 16.152 1.147 1.00 37.31 116 LYS A CA 1
ATOM 704 C C . LYS A 1 118 ? 24.744 16.960 1.025 1.00 40.89 116 LYS A C 1
ATOM 705 O O . LYS A 1 118 ? 24.738 18.177 1.212 1.00 35.54 116 LYS A O 1
ATOM 711 N N . ASN A 1 119 ? 25.846 16.289 0.702 1.00 38.63 117 ASN A N 1
ATOM 712 C CA . ASN A 1 119 ? 27.098 16.999 0.453 1.00 56.79 117 ASN A CA 1
ATOM 713 C C . ASN A 1 119 ? 27.228 17.420 -1.005 1.00 54.81 117 ASN A C 1
ATOM 714 O O . ASN A 1 119 ? 26.299 17.261 -1.796 1.00 47.36 117 ASN A O 1
ATOM 719 N N . GLU A 1 120 ? 28.391 17.963 -1.346 1.00 61.96 118 GLU A N 1
ATOM 720 C CA . GLU A 1 120 ? 28.651 18.471 -2.683 1.00 70.32 118 GLU A CA 1
ATOM 721 C C . GLU A 1 120 ? 28.461 17.372 -3.721 1.00 79.64 118 GLU A C 1
ATOM 722 O O . GLU A 1 120 ? 27.874 17.602 -4.778 1.00 80.47 118 GLU A O 1
ATOM 728 N N . ASP A 1 121 ? 28.956 16.177 -3.413 1.00 78.49 119 ASP A N 1
ATOM 729 C CA . ASP A 1 121 ? 28.859 15.049 -4.334 1.00 73.46 119 ASP A CA 1
ATOM 730 C C . ASP A 1 121 ? 27.406 14.670 -4.600 1.00 67.73 119 ASP A C 1
ATOM 731 O O . ASP A 1 121 ? 27.059 14.258 -5.705 1.00 71.07 119 ASP A O 1
ATOM 736 N N . GLY A 1 122 ? 26.559 14.808 -3.584 1.00 59.23 120 GLY A N 1
ATOM 737 C CA . GLY A 1 122 ? 25.149 14.486 -3.722 1.00 56.25 120 GLY A CA 1
ATOM 738 C C . GLY A 1 122 ? 24.704 13.357 -2.808 1.00 60.11 120 GLY A C 1
ATOM 739 O O . GLY A 1 122 ? 23.556 12.912 -2.866 1.00 57.33 120 GLY A O 1
ATOM 740 N N . ALA A 1 123 ? 25.617 12.886 -1.963 1.00 57.65 121 ALA A N 1
ATOM 741 C CA . ALA A 1 123 ? 25.299 11.844 -0.999 1.00 55.41 121 ALA A CA 1
ATOM 742 C C . ALA A 1 123 ? 24.633 12.475 0.213 1.00 45.42 121 ALA A C 1
ATOM 743 O O . ALA A 1 123 ? 24.986 13.583 0.617 1.00 45.33 121 ALA A O 1
ATOM 745 N N . VAL A 1 124 ? 23.669 11.770 0.791 1.00 40.68 122 VAL A N 1
ATOM 746 C CA . VAL A 1 124 ? 22.992 12.263 1.979 1.00 39.13 122 VAL A CA 1
ATOM 747 C C . VAL A 1 124 ? 23.835 11.914 3.192 1.00 40.51 122 VAL A C 1
ATOM 748 O O . VAL A 1 124 ? 24.201 10.757 3.393 1.00 39.01 122 VAL A O 1
ATOM 752 N N . ILE A 1 125 ? 24.146 12.920 3.999 1.00 37.14 123 ILE A N 1
ATOM 753 C CA . ILE A 1 125 ? 25.010 12.723 5.152 1.00 40.27 123 ILE A CA 1
ATOM 754 C C . ILE A 1 125 ? 24.193 12.591 6.423 1.00 46.11 123 ILE A C 1
ATOM 755 O O . ILE A 1 125 ? 24.508 11.783 7.296 1.00 40.98 123 ILE A O 1
ATOM 760 N N . MET A 1 126 ? 23.137 13.386 6.521 1.00 34.02 124 MET A N 1
ATOM 761 C CA . MET A 1 126 ? 22.268 13.322 7.679 1.00 30.19 124 MET A CA 1
ATOM 762 C C . MET A 1 126 ? 20.890 13.849 7.342 1.00 29.39 124 MET A C 1
ATOM 763 O O . MET A 1 126 ? 20.680 14.427 6.277 1.00 26.69 124 MET A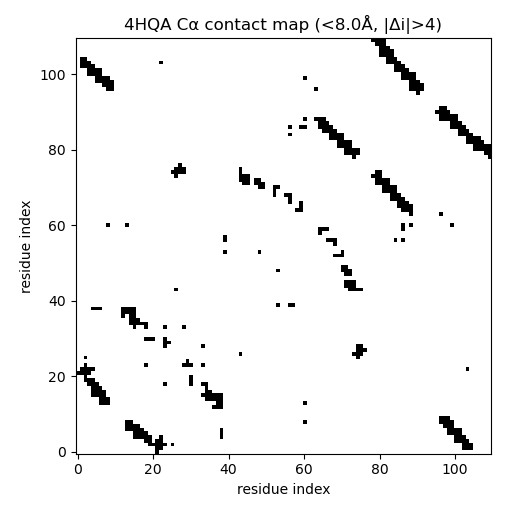 O 1
ATOM 768 N N . PHE A 1 127 ? 19.953 13.636 8.257 1.00 22.56 125 PHE A N 1
ATOM 769 C CA . PHE A 1 127 ? 18.618 14.183 8.126 1.00 23.30 125 PHE A CA 1
ATOM 770 C C . PHE A 1 127 ? 18.365 15.072 9.317 1.00 24.64 125 PHE A C 1
ATOM 771 O O . PHE A 1 127 ? 18.728 14.739 10.445 1.00 24.94 125 PHE A O 1
ATOM 779 N N . ILE A 1 128 ? 17.732 16.205 9.069 1.00 23.49 126 ILE A N 1
ATOM 780 C CA . ILE A 1 128 ? 17.142 16.973 10.141 1.00 23.74 126 ILE A CA 1
ATOM 781 C C . ILE A 1 128 ? 15.647 16.715 10.079 1.00 22.93 126 ILE A C 1
ATOM 782 O O . ILE A 1 128 ? 15.034 16.819 9.020 1.00 24.43 126 ILE A O 1
ATOM 787 N N . LEU A 1 129 ? 15.067 16.340 11.210 1.00 21.05 127 LEU A N 1
ATOM 788 C CA . LEU A 1 129 ? 13.626 16.198 11.289 1.00 19.97 127 LEU A CA 1
ATOM 789 C C . LEU A 1 129 ? 13.072 17.212 12.266 1.00 20.02 127 LEU A C 1
ATOM 790 O O . LEU A 1 129 ? 13.440 17.213 13.439 1.00 22.49 127 LEU A O 1
ATOM 795 N N . ASN A 1 130 ? 12.192 18.079 11.778 1.00 22.05 128 ASN A N 1
ATOM 796 C CA . ASN A 1 130 ? 11.517 19.036 12.637 1.00 23.44 128 ASN A CA 1
ATOM 797 C C . ASN A 1 130 ? 10.130 18.536 12.993 1.00 23.91 128 ASN A C 1
ATOM 798 O O . ASN A 1 130 ? 9.459 17.897 12.180 1.00 28.00 128 ASN A O 1
ATOM 803 N N . PHE A 1 131 ? 9.702 18.846 14.210 1.00 22.97 129 PHE A N 1
ATOM 804 C CA . PHE A 1 131 ? 8.404 18.424 14.696 1.00 26.97 129 PHE A CA 1
ATOM 805 C C . PHE A 1 131 ? 7.607 19.639 15.145 1.00 29.23 129 PHE A C 1
ATOM 806 O O . PHE A 1 131 ? 8.086 20.456 15.933 1.00 29.80 129 PHE A O 1
ATOM 814 N N . GLU A 1 132 ? 6.394 19.763 14.625 1.00 28.15 130 GLU A N 1
ATOM 815 C CA . GLU A 1 132 ? 5.480 20.802 15.069 1.00 34.43 130 GLU A CA 1
ATOM 816 C C . GLU A 1 132 ? 4.183 20.160 15.527 1.00 34.87 130 GLU A C 1
ATOM 817 O O . GLU A 1 132 ? 3.700 19.212 14.909 1.00 35.25 130 GLU A O 1
ATOM 823 N N . VAL A 1 133 ? 3.633 20.662 16.626 1.00 32.95 131 VAL A N 1
ATOM 824 C CA . VAL A 1 133 ? 2.324 20.228 17.074 1.00 34.54 131 VAL A CA 1
ATOM 825 C C . VAL A 1 133 ? 1.264 20.946 16.246 1.00 41.58 131 VAL A C 1
ATOM 826 O O . VAL A 1 133 ? 1.249 22.174 16.166 1.00 49.69 131 VAL A O 1
ATOM 830 N N . VAL A 1 134 ? 0.389 20.171 15.617 1.00 43.60 132 VAL A N 1
ATOM 831 C CA . VAL A 1 134 ? -0.675 20.725 14.790 1.00 50.97 132 VAL A CA 1
ATOM 832 C C . VAL A 1 134 ? -1.842 21.093 15.688 1.00 52.57 132 VAL A C 1
ATOM 833 O O . VAL A 1 134 ? -2.350 22.214 15.654 1.00 61.78 132 VAL A O 1
ATOM 837 N N . MET A 1 135 ? -2.265 20.119 16.483 1.00 51.93 133 MET A N 1
ATOM 838 C CA . MET A 1 135 ? -3.267 20.340 17.510 1.00 70.43 133 MET A CA 1
ATOM 839 C C . MET A 1 135 ? -3.166 19.232 18.541 1.00 75.61 133 MET A C 1
ATOM 840 O O . MET A 1 135 ? -2.586 18.178 18.284 1.00 52.63 133 MET A O 1
ATOM 845 N N . GLU A 1 136 ? -3.732 19.480 19.713 1.00 63.55 134 GLU A N 1
ATOM 846 C CA . GLU A 1 136 ? -3.667 18.521 20.800 1.00 79.57 134 GLU A CA 1
ATOM 847 C C . GLU A 1 136 ? -4.764 17.476 20.649 1.00 91.94 134 GLU A C 1
ATOM 848 O O . GLU A 1 136 ? -5.928 17.811 20.426 1.00 96.04 134 GLU A O 1
ATOM 854 N N . LYS A 1 137 ? -4.384 16.208 20.767 1.00 93.93 135 LYS A N 1
ATOM 855 C CA . LYS A 1 137 ? -5.333 15.109 20.647 1.00 91.99 135 LYS A CA 1
ATOM 856 C C . LYS A 1 137 ? -6.052 15.155 19.302 1.00 90.10 135 LYS A C 1
ATOM 857 O O . LYS A 1 137 ? -5.416 15.183 18.248 1.00 86.19 135 LYS A O 1
#

Solvent-accessible surface area: 6120 Å² total; per-residue (Å²): 119,168,40,42,0,33,0,40,26,153,64,187,71,18,7,0,75,95,0,21,85,5,0,15,133,14,0,39,37,58,97,92,71,1,61,109,121,40,1,34,1,77,54,1,63,24,130,134,24,75,214,180,7,24,45,48,6,35,92,0,16,159,56,24,87,122,66,140,6,81,0,1,2,28,49,113,118,44,29,2,0,26,0,49,2,29,0,36,18,49,99,62,180,137,43,40,24,68,58,3,47,1,28,4,111,57,66,116,95,127

GO terms:
  GO:0005242 inward rectifier potassium channel activity (F, IDA)
  GO:0005515 protein binding (F, IPI)
  GO:0000976 transcription cis-regulatory region binding (F, IDA)
  GO:0045893 positive regulation of DNA-templated transcription (P, IMP)
  GO:0086091 regulation of heart rate by cardiac conduction (P, IMP)
  GO:0005249 voltage-gated potassium channel activity (F, IDA)
  GO:0005886 plasma membrane (C, EXP)
  GO:0005886 plasma membrane (C, TAS)
  GO:0042802 identical protein binding (F, IPI)
  GO:0005251 delayed rectifier potassium channel activity (F, IDA)
  GO:0005886 plasma membrane (C, IDA)
  GO:0009986 cell surface (C, IDA)
  GO:0042391 regulation of membrane potential (P, IDA)
  GO:0008076 voltage-gated potassium channel complex (C, IDA)
  GO:1903765 negative regulation of potassium ion export across plasma membrane (P, IDA)
  GO:1990573 potassium ion import across plasma membrane (P, IDA)
  GO:1901379 regulation of potassium ion transmembrane transport (P, IDA)
  GO:1901380 negative regulation of potassium ion transmembrane transport (P, IDA)
  GO:1901381 positive regulation of potassium ion transmembrane transport (P, IDA)
  GO:0055075 potassium ion homeostasis (P, IDA)